Protein AF-A0A952HWQ7-F1 (afdb_monomer_lite)

Structure (mmCIF, N/CA/C/O backbone):
data_AF-A0A952HWQ7-F1
#
_entry.id   AF-A0A952HWQ7-F1
#
loop_
_atom_site.group_PDB
_atom_site.id
_atom_site.type_symbol
_atom_site.label_atom_id
_atom_site.label_alt_id
_atom_site.label_comp_id
_atom_site.label_asym_id
_atom_site.label_entity_id
_atom_site.label_seq_id
_atom_site.pdbx_PDB_ins_code
_atom_site.Cartn_x
_atom_site.Cartn_y
_atom_site.Cartn_z
_atom_site.occupancy
_atom_site.B_iso_or_equiv
_atom_site.auth_seq_id
_atom_site.auth_comp_id
_atom_site.auth_asym_id
_atom_site.auth_atom_id
_atom_site.pdbx_PDB_model_num
ATOM 1 N N . MET A 1 1 ? 17.758 -0.362 14.023 1.00 45.88 1 MET A N 1
ATOM 2 C CA . MET A 1 1 ? 17.210 -1.279 15.040 1.00 45.88 1 MET A CA 1
ATOM 3 C C . MET A 1 1 ? 17.343 -2.670 14.446 1.00 45.88 1 MET A C 1
ATOM 5 O O . MET A 1 1 ? 16.706 -2.931 13.435 1.00 45.88 1 MET A O 1
ATOM 9 N N . ASP A 1 2 ? 18.294 -3.472 14.926 1.00 70.12 2 ASP A N 1
ATOM 10 C CA . ASP A 1 2 ? 18.578 -4.796 14.357 1.00 70.12 2 ASP A CA 1
ATOM 11 C C . ASP A 1 2 ? 17.726 -5.831 15.094 1.00 70.12 2 ASP A C 1
ATOM 13 O O . ASP A 1 2 ? 18.096 -6.321 16.162 1.00 70.12 2 ASP A O 1
ATOM 17 N N . ILE A 1 3 ? 16.554 -6.104 14.521 1.00 66.25 3 ILE A N 1
ATOM 18 C CA . ILE A 1 3 ? 15.525 -7.010 15.050 1.00 66.25 3 ILE A CA 1
ATOM 19 C C . ILE A 1 3 ? 16.118 -8.383 15.402 1.00 66.25 3 ILE A C 1
ATOM 21 O O . ILE A 1 3 ? 15.708 -9.000 16.383 1.00 66.25 3 ILE A O 1
ATOM 25 N N . ILE A 1 4 ? 17.134 -8.839 14.664 1.00 64.00 4 ILE A N 1
ATOM 26 C CA . ILE A 1 4 ? 17.809 -10.115 14.921 1.00 64.00 4 ILE A CA 1
ATOM 27 C C . ILE A 1 4 ? 18.633 -10.049 16.213 1.00 64.00 4 ILE A C 1
ATOM 29 O O . ILE A 1 4 ? 18.622 -10.986 17.016 1.00 64.00 4 ILE A O 1
ATOM 33 N N . SER A 1 5 ? 19.318 -8.929 16.453 1.00 67.94 5 SER A N 1
ATOM 34 C CA . SER A 1 5 ? 20.112 -8.723 17.669 1.00 67.94 5 SER A CA 1
ATOM 35 C C . SER A 1 5 ? 19.256 -8.690 18.941 1.00 67.94 5 SER A C 1
ATOM 37 O O . SER A 1 5 ? 19.701 -9.152 19.994 1.00 67.94 5 SER A O 1
ATOM 39 N N . ASP A 1 6 ? 18.023 -8.191 18.844 1.00 72.94 6 ASP A N 1
ATOM 40 C CA . ASP A 1 6 ? 17.096 -8.116 19.972 1.00 72.94 6 ASP A CA 1
ATOM 41 C C . ASP A 1 6 ? 16.358 -9.447 20.190 1.00 72.94 6 ASP A C 1
ATOM 43 O O . ASP A 1 6 ? 16.248 -9.897 21.331 1.00 72.94 6 ASP A O 1
ATOM 47 N N . LEU A 1 7 ? 15.989 -10.164 19.119 1.00 64.19 7 LEU A N 1
ATOM 48 C CA . LEU A 1 7 ? 15.445 -11.530 19.193 1.00 64.19 7 LEU A CA 1
ATOM 49 C C . LEU A 1 7 ? 16.409 -12.516 19.870 1.00 64.19 7 LEU A C 1
ATOM 51 O O . LEU A 1 7 ? 15.979 -13.346 20.672 1.00 64.19 7 LEU A O 1
ATOM 55 N N . ARG A 1 8 ? 17.721 -12.380 19.625 1.00 72.38 8 ARG A N 1
ATOM 56 C CA . ARG A 1 8 ? 18.771 -13.195 20.270 1.00 72.38 8 ARG A CA 1
ATOM 57 C C . ARG A 1 8 ? 18.793 -13.095 21.788 1.00 72.38 8 ARG A C 1
ATOM 59 O O . ARG A 1 8 ? 19.202 -14.048 22.447 1.00 72.38 8 ARG A O 1
ATOM 66 N N . LYS A 1 9 ? 18.363 -11.963 22.345 1.00 78.19 9 LYS A N 1
ATOM 67 C CA . LYS A 1 9 ? 18.321 -11.744 23.797 1.00 78.19 9 LYS A CA 1
ATOM 68 C C . LYS A 1 9 ? 17.076 -12.361 24.438 1.00 78.19 9 LYS A C 1
ATOM 70 O O . LYS A 1 9 ? 17.111 -12.664 25.625 1.00 78.19 9 LYS A O 1
ATOM 75 N N . ILE A 1 10 ? 15.997 -12.522 23.669 1.00 76.44 10 ILE A N 1
ATOM 76 C CA . ILE A 1 10 ? 14.674 -12.926 24.165 1.00 76.44 10 ILE A CA 1
ATOM 77 C C . ILE A 1 10 ? 14.464 -14.437 24.022 1.00 76.44 10 ILE A C 1
ATOM 79 O O . ILE A 1 10 ? 14.018 -15.078 24.970 1.00 76.44 10 ILE A O 1
ATOM 83 N N . ASP A 1 11 ? 14.809 -15.019 22.870 1.00 73.62 11 ASP A N 1
ATOM 84 C CA . ASP A 1 11 ? 14.616 -16.450 22.606 1.00 73.62 11 ASP A CA 1
ATOM 85 C C . ASP A 1 11 ? 15.808 -17.062 21.846 1.00 73.62 11 ASP A C 1
ATOM 87 O O . ASP A 1 11 ? 15.721 -17.378 20.654 1.00 73.62 11 ASP A O 1
ATOM 91 N N . PRO A 1 12 ? 16.954 -17.256 22.525 1.00 74.81 12 PRO A N 1
ATOM 92 C CA . PRO A 1 12 ? 18.188 -17.723 21.895 1.00 74.81 12 PRO A CA 1
ATOM 93 C C . PRO A 1 12 ? 18.074 -19.123 21.277 1.00 74.81 12 PRO A C 1
ATOM 95 O O . PRO A 1 12 ? 18.885 -19.469 20.423 1.00 74.81 12 PRO A O 1
ATOM 98 N N . LYS A 1 13 ? 17.089 -19.936 21.688 1.00 80.31 13 LYS A N 1
ATOM 99 C CA . LYS A 1 13 ? 16.923 -21.314 21.201 1.00 80.31 13 LYS A CA 1
ATOM 100 C C . LYS A 1 13 ? 16.207 -21.388 19.855 1.00 80.31 13 LYS A C 1
ATOM 102 O O . LYS A 1 13 ? 16.425 -22.349 19.125 1.00 80.31 13 LYS A O 1
ATOM 107 N N . ASN A 1 14 ? 15.380 -20.395 19.526 1.00 79.38 14 ASN A N 1
ATOM 108 C CA . ASN A 1 14 ? 14.595 -20.380 18.290 1.00 79.38 14 ASN A CA 1
ATOM 109 C C . ASN A 1 14 ? 15.083 -19.350 17.263 1.00 79.38 14 ASN A C 1
ATOM 111 O O . ASN A 1 14 ? 14.544 -19.308 16.160 1.00 79.38 14 ASN A O 1
ATOM 115 N N . VAL A 1 15 ? 16.098 -18.539 17.582 1.00 80.38 15 VAL A N 1
ATOM 116 C CA . VAL A 1 15 ? 16.598 -17.481 16.687 1.00 80.38 15 VAL A CA 1
ATOM 117 C C . VAL A 1 15 ? 16.970 -17.998 15.308 1.00 80.38 15 VAL A C 1
ATOM 119 O O . VAL A 1 15 ? 16.557 -17.387 14.334 1.00 80.38 15 VAL A O 1
ATOM 122 N N . GLU A 1 16 ? 17.707 -19.103 15.194 1.00 79.81 16 GLU A N 1
ATOM 123 C CA . GLU A 1 16 ? 18.122 -19.613 13.878 1.00 79.81 16 GLU A CA 1
ATOM 124 C C . GLU A 1 16 ? 16.911 -20.002 13.018 1.00 79.81 16 GLU A C 1
ATOM 126 O O . GLU A 1 16 ? 16.828 -19.620 11.851 1.00 79.81 16 GLU A O 1
ATOM 131 N N . LEU A 1 17 ? 15.918 -20.661 13.624 1.00 79.62 17 LEU A N 1
ATOM 132 C CA . LEU A 1 17 ? 14.656 -21.013 12.969 1.00 79.62 17 LEU A CA 1
ATOM 133 C C . LEU A 1 17 ? 13.849 -19.765 12.571 1.00 79.62 17 LEU A C 1
ATOM 135 O O . LEU A 1 17 ? 13.229 -19.733 11.508 1.00 79.62 17 LEU A O 1
ATOM 139 N N . ILE A 1 18 ? 13.829 -18.737 13.421 1.00 76.62 18 ILE A N 1
ATOM 140 C CA . ILE A 1 18 ? 13.139 -17.468 13.155 1.00 76.62 18 ILE A CA 1
ATOM 141 C C . ILE A 1 18 ? 13.852 -16.695 12.038 1.00 76.62 18 ILE A C 1
ATOM 143 O O . ILE A 1 18 ? 13.194 -16.223 11.115 1.00 76.62 18 ILE A O 1
ATOM 147 N N . GLU A 1 19 ? 15.182 -16.607 12.070 1.00 77.38 19 GLU A N 1
ATOM 148 C CA . GLU A 1 19 ? 15.998 -15.986 11.023 1.00 77.38 19 GLU A CA 1
ATOM 149 C C . GLU A 1 19 ? 15.777 -16.672 9.669 1.00 77.38 19 GLU A C 1
ATOM 151 O O . GLU A 1 19 ? 15.639 -15.998 8.647 1.00 77.38 19 GLU A O 1
ATOM 156 N N . GLU A 1 20 ? 15.719 -18.004 9.646 1.00 80.12 20 GLU A N 1
ATOM 157 C CA . GLU A 1 20 ? 15.450 -18.776 8.434 1.00 8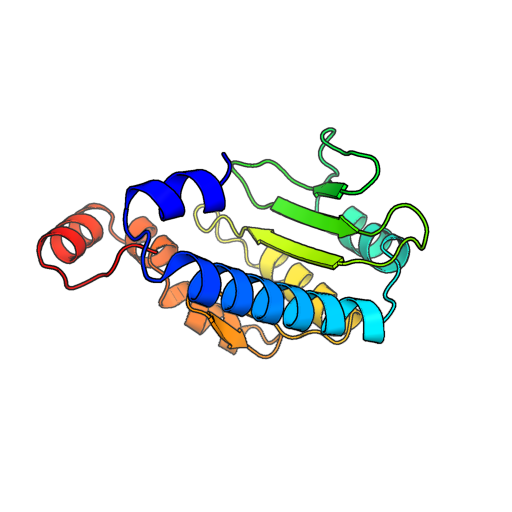0.12 20 GLU A CA 1
ATOM 158 C C . GLU A 1 20 ? 14.042 -18.499 7.890 1.00 80.12 20 GLU A C 1
ATOM 160 O O . GLU A 1 20 ? 13.887 -18.201 6.703 1.00 80.12 20 GLU A O 1
ATOM 165 N N . LYS A 1 21 ? 13.021 -18.481 8.755 1.00 76.56 21 LYS A N 1
ATOM 166 C CA . LYS A 1 21 ? 11.651 -18.108 8.366 1.00 76.56 21 LYS A CA 1
ATOM 167 C C . LYS A 1 21 ? 11.569 -16.679 7.828 1.00 76.56 21 LYS A C 1
ATOM 169 O O . LYS A 1 21 ? 10.940 -16.465 6.794 1.00 76.56 21 LYS A O 1
ATOM 174 N N . ILE A 1 22 ? 12.233 -15.717 8.471 1.00 75.31 22 ILE A N 1
ATOM 175 C CA . ILE A 1 22 ? 12.297 -14.322 8.008 1.00 75.31 22 ILE A CA 1
ATOM 176 C C . ILE A 1 22 ? 12.950 -14.251 6.626 1.00 75.31 22 ILE A C 1
ATOM 178 O O . ILE A 1 22 ? 12.408 -13.609 5.727 1.00 75.31 22 ILE A O 1
ATOM 182 N N . LYS A 1 23 ? 14.075 -14.945 6.416 1.00 75.12 23 LYS A N 1
ATOM 183 C CA . LYS A 1 23 ? 14.742 -15.011 5.106 1.00 75.12 23 LYS A CA 1
ATOM 184 C C . LYS A 1 23 ? 13.824 -15.592 4.035 1.00 75.12 23 LYS A C 1
ATOM 186 O O . LYS A 1 23 ? 13.771 -15.037 2.942 1.00 75.12 23 LYS A O 1
ATOM 191 N N . ILE A 1 24 ? 13.089 -16.662 4.342 1.00 74.88 24 ILE A N 1
ATOM 192 C CA . ILE A 1 24 ? 12.123 -17.273 3.418 1.00 74.88 24 ILE A CA 1
ATOM 193 C C . ILE A 1 24 ? 11.010 -16.281 3.068 1.00 74.88 24 ILE A C 1
ATOM 195 O O . ILE A 1 24 ? 10.715 -16.098 1.890 1.00 74.88 24 ILE A O 1
ATOM 199 N N . ILE A 1 25 ? 10.431 -15.597 4.057 1.00 69.69 25 ILE A N 1
ATOM 200 C CA . ILE A 1 25 ? 9.365 -14.608 3.845 1.00 69.69 25 ILE A CA 1
ATOM 201 C C . ILE A 1 25 ? 9.867 -13.438 2.987 1.00 69.69 25 ILE A C 1
ATOM 203 O O . ILE A 1 25 ? 9.248 -13.103 1.976 1.00 69.69 25 ILE A O 1
ATOM 207 N N . ILE A 1 26 ? 11.024 -12.861 3.326 1.00 68.75 26 ILE A N 1
ATOM 208 C CA . ILE A 1 26 ? 11.648 -11.778 2.550 1.00 68.75 26 ILE A CA 1
ATOM 209 C C . ILE A 1 26 ? 11.933 -12.241 1.121 1.00 68.75 26 ILE A C 1
ATOM 211 O O . ILE A 1 26 ? 11.651 -11.510 0.169 1.00 68.75 26 ILE A O 1
ATOM 215 N N . ALA A 1 27 ? 12.469 -13.453 0.955 1.00 68.19 27 ALA A N 1
ATOM 216 C CA . ALA A 1 27 ? 12.752 -14.029 -0.351 1.00 68.19 27 ALA A CA 1
ATOM 217 C C . ALA A 1 27 ? 11.472 -14.240 -1.166 1.00 68.19 27 ALA A C 1
ATOM 219 O O . ALA A 1 27 ? 11.471 -13.933 -2.354 1.00 68.19 27 ALA A O 1
ATOM 220 N N . LEU A 1 28 ? 10.377 -14.699 -0.552 1.00 69.44 28 LEU A N 1
ATOM 221 C CA . LEU A 1 28 ? 9.087 -14.881 -1.218 1.00 69.44 28 LEU A CA 1
ATOM 222 C C . LEU A 1 28 ? 8.517 -13.546 -1.711 1.00 69.44 28 LEU A C 1
ATOM 224 O O . LEU A 1 28 ? 8.236 -13.427 -2.906 1.00 69.44 28 LEU A O 1
ATOM 228 N N . PHE A 1 29 ? 8.436 -12.526 -0.852 1.00 66.19 29 PHE A N 1
ATOM 229 C CA . PHE A 1 29 ? 7.943 -11.198 -1.244 1.00 66.19 29 PHE A CA 1
ATOM 230 C C . PHE A 1 29 ? 8.829 -10.542 -2.307 1.00 66.19 29 PHE A C 1
ATOM 232 O O . PHE A 1 29 ? 8.336 -10.028 -3.311 1.00 66.19 29 PHE A O 1
ATOM 239 N N . SER A 1 30 ? 10.147 -10.641 -2.141 1.00 68.88 30 SER A N 1
ATOM 240 C CA . SER A 1 30 ? 11.116 -10.120 -3.108 1.00 68.88 30 SER A CA 1
ATOM 241 C C . SER A 1 30 ? 11.078 -10.891 -4.434 1.00 68.88 30 SER A C 1
ATOM 243 O O . SER A 1 30 ? 11.351 -10.323 -5.491 1.00 68.88 30 SER A O 1
ATOM 245 N N . SER A 1 31 ? 10.727 -12.183 -4.412 1.00 74.19 31 SER A N 1
ATOM 246 C CA . SER A 1 31 ? 10.633 -13.009 -5.620 1.00 74.19 31 SER A CA 1
ATOM 247 C C . SER A 1 31 ? 9.469 -12.608 -6.519 1.00 74.19 31 SER A C 1
ATOM 249 O O . SER A 1 31 ? 9.611 -12.713 -7.735 1.00 74.19 31 SER A O 1
ATOM 251 N N . TYR A 1 32 ? 8.352 -12.131 -5.952 1.00 80.81 32 TYR A N 1
ATOM 252 C CA . TYR A 1 32 ? 7.222 -11.625 -6.734 1.00 80.81 32 TYR A CA 1
ATOM 253 C C . TYR A 1 32 ? 7.673 -10.457 -7.611 1.00 80.81 32 TYR A C 1
ATOM 255 O O . TYR A 1 32 ? 7.611 -10.526 -8.840 1.00 80.81 32 TYR A O 1
ATOM 263 N N . TRP A 1 33 ? 8.216 -9.426 -6.970 1.00 85.31 33 TRP A N 1
ATOM 264 C CA . TRP A 1 33 ? 8.651 -8.210 -7.637 1.00 85.31 33 TRP A CA 1
ATOM 265 C C . TRP A 1 33 ? 9.784 -8.460 -8.632 1.00 85.31 33 TRP A C 1
ATOM 267 O O . TRP A 1 33 ? 9.712 -8.013 -9.776 1.00 85.31 33 TRP A O 1
ATOM 277 N N . ARG A 1 34 ? 10.771 -9.280 -8.251 1.00 81.69 34 ARG A N 1
ATOM 278 C CA . ARG A 1 34 ? 11.877 -9.663 -9.137 1.00 81.69 34 ARG A CA 1
ATOM 279 C C . ARG A 1 34 ? 11.407 -10.433 -10.373 1.00 81.69 34 ARG A C 1
ATOM 281 O O . ARG A 1 34 ? 11.947 -10.227 -11.451 1.00 81.69 34 ARG A O 1
ATOM 288 N N . LYS A 1 35 ? 10.422 -11.330 -10.238 1.00 86.50 35 LYS A N 1
ATOM 289 C CA . LYS A 1 35 ? 9.858 -12.066 -11.385 1.00 86.50 35 LYS A CA 1
ATOM 290 C C . LYS A 1 35 ? 9.054 -11.155 -12.307 1.00 86.50 35 LYS A C 1
ATOM 292 O O . LYS A 1 35 ? 9.074 -11.364 -13.515 1.00 86.50 35 LYS A O 1
ATOM 297 N N . LYS A 1 36 ? 8.341 -10.176 -11.744 1.00 86.94 36 LYS A N 1
ATOM 298 C CA . LYS A 1 36 ? 7.574 -9.188 -12.509 1.00 86.94 36 LYS A CA 1
ATOM 299 C C . LYS A 1 36 ? 8.482 -8.190 -13.238 1.00 86.94 36 LYS A C 1
ATOM 301 O O . LYS A 1 36 ? 8.122 -7.768 -14.330 1.00 86.94 36 LYS A O 1
ATOM 306 N N . GLY A 1 37 ? 9.638 -7.836 -12.667 1.00 90.75 37 GLY A N 1
ATOM 307 C CA . GLY A 1 37 ? 10.621 -6.949 -13.305 1.00 90.75 37 GLY A CA 1
ATOM 308 C C . GLY A 1 37 ? 10.067 -5.554 -13.617 1.00 90.75 37 GLY A C 1
ATOM 309 O O . GLY A 1 37 ? 10.404 -4.959 -14.642 1.00 90.75 37 GLY A O 1
ATOM 310 N N . ILE A 1 38 ? 9.145 -5.062 -12.780 1.00 91.88 38 ILE A N 1
ATOM 311 C CA . ILE A 1 38 ? 8.490 -3.764 -12.975 1.00 91.88 38 ILE A CA 1
ATOM 312 C C . ILE A 1 38 ? 9.501 -2.664 -12.673 1.00 91.88 38 ILE A C 1
ATOM 314 O O . ILE A 1 38 ? 9.978 -2.565 -11.542 1.00 91.88 38 ILE A O 1
ATOM 318 N N . LYS A 1 39 ? 9.788 -1.805 -13.658 1.00 93.00 39 LYS A N 1
ATOM 319 C CA . LYS A 1 39 ? 10.665 -0.649 -13.440 1.00 93.00 39 LYS A CA 1
ATOM 320 C C . LYS A 1 39 ? 9.955 0.424 -12.635 1.00 93.00 39 LYS A C 1
ATOM 322 O O . LYS A 1 39 ? 8.790 0.722 -12.898 1.00 93.00 39 LYS A O 1
ATOM 327 N N . ILE A 1 40 ? 10.674 1.055 -11.713 1.00 93.56 40 ILE A N 1
ATOM 328 C CA . ILE A 1 40 ? 10.115 2.152 -10.917 1.00 93.56 40 ILE A CA 1
ATOM 329 C C . ILE A 1 40 ? 9.630 3.315 -11.789 1.00 93.56 40 ILE A C 1
ATOM 331 O O . ILE A 1 40 ? 8.642 3.950 -11.437 1.00 93.56 40 ILE A O 1
ATOM 335 N N . ASP A 1 41 ? 10.249 3.560 -12.944 1.00 92.44 41 ASP A N 1
ATOM 336 C CA . ASP A 1 41 ? 9.844 4.656 -13.832 1.00 92.44 41 ASP A CA 1
ATOM 337 C C . ASP A 1 41 ? 8.410 4.479 -14.366 1.00 92.44 41 ASP A C 1
ATOM 339 O O . ASP A 1 41 ? 7.678 5.460 -14.472 1.00 92.44 41 ASP A O 1
ATOM 343 N N . PHE A 1 42 ? 7.942 3.235 -14.562 1.00 90.94 42 PHE A N 1
ATOM 344 C CA . PHE A 1 42 ? 6.538 2.970 -14.916 1.00 90.94 42 PHE A CA 1
ATOM 345 C C . PHE A 1 42 ? 5.563 3.379 -13.805 1.00 90.94 42 PHE A C 1
ATOM 347 O O . PHE A 1 42 ? 4.463 3.849 -14.086 1.00 90.94 42 PHE A O 1
ATOM 354 N N . ALA A 1 43 ? 5.952 3.205 -12.539 1.00 93.06 43 ALA A N 1
ATOM 355 C CA . ALA A 1 43 ? 5.126 3.605 -11.404 1.00 93.06 43 ALA A CA 1
ATOM 356 C C . ALA A 1 43 ? 5.232 5.113 -11.123 1.00 93.06 43 ALA A C 1
ATOM 358 O O . ALA A 1 43 ? 4.215 5.747 -10.848 1.00 93.06 43 ALA A O 1
ATOM 359 N N . LYS A 1 44 ? 6.435 5.696 -11.227 1.00 92.75 44 LYS A N 1
ATOM 360 C CA . LYS A 1 44 ? 6.718 7.120 -10.968 1.00 92.75 44 LYS A CA 1
ATOM 361 C C . LYS A 1 44 ? 5.809 8.034 -11.779 1.00 92.75 44 LYS A C 1
ATOM 363 O O . LYS A 1 44 ? 5.096 8.837 -11.188 1.00 92.75 44 LYS A O 1
ATOM 368 N N . ASP A 1 45 ? 5.751 7.841 -13.095 1.00 89.94 45 ASP A N 1
ATOM 369 C CA . ASP A 1 45 ? 4.937 8.678 -13.987 1.00 89.94 45 ASP A CA 1
ATOM 370 C C . ASP A 1 45 ? 3.439 8.602 -13.665 1.00 89.94 45 ASP A C 1
ATOM 372 O O . ASP A 1 45 ? 2.664 9.521 -13.949 1.00 89.94 45 ASP A O 1
ATOM 376 N N . PHE A 1 46 ? 2.985 7.471 -13.126 1.00 93.31 46 PHE A N 1
ATOM 377 C CA . PHE A 1 46 ? 1.612 7.316 -12.671 1.00 93.31 46 PHE A CA 1
ATOM 378 C C . PHE A 1 46 ? 1.397 8.051 -11.341 1.00 93.31 46 PHE A C 1
ATOM 380 O O . PHE A 1 46 ? 0.442 8.813 -11.214 1.00 93.31 46 PHE A O 1
ATOM 387 N N . ILE A 1 47 ? 2.300 7.875 -10.375 1.00 94.69 47 ILE A N 1
ATOM 388 C CA . ILE A 1 47 ? 2.182 8.426 -9.018 1.00 94.69 47 ILE A CA 1
ATOM 389 C C . ILE A 1 47 ? 2.364 9.944 -8.986 1.00 94.69 47 ILE A C 1
ATOM 391 O O . ILE A 1 47 ? 1.623 10.611 -8.267 1.00 94.69 47 ILE A O 1
ATOM 395 N N . ASP A 1 48 ? 3.249 10.500 -9.818 1.00 94.06 48 ASP A N 1
ATOM 396 C CA . ASP A 1 48 ? 3.465 11.949 -9.944 1.00 94.06 48 ASP A CA 1
ATOM 397 C C . ASP A 1 48 ? 2.167 12.696 -10.351 1.00 94.06 48 ASP A C 1
ATOM 399 O O . ASP A 1 48 ? 2.045 13.900 -10.139 1.00 94.06 48 ASP A O 1
ATOM 403 N N . ARG A 1 49 ? 1.160 11.990 -10.900 1.00 92.81 49 ARG A N 1
ATOM 404 C CA . ARG A 1 49 ? -0.181 12.530 -11.209 1.00 92.81 49 ARG A CA 1
ATOM 405 C C . ARG A 1 49 ? -1.193 12.402 -10.065 1.00 92.81 49 ARG A C 1
ATOM 407 O O . ARG A 1 49 ? -2.271 12.987 -10.146 1.00 92.81 49 ARG A O 1
ATOM 414 N N . ILE A 1 50 ? -0.889 11.610 -9.040 1.00 91.56 50 ILE A N 1
ATOM 415 C CA . ILE A 1 50 ? -1.772 11.334 -7.898 1.00 91.56 50 ILE A CA 1
ATOM 416 C C . ILE A 1 50 ? -1.440 12.259 -6.734 1.00 91.56 50 ILE A C 1
ATOM 418 O O . ILE A 1 50 ? -2.343 12.792 -6.091 1.00 91.56 50 ILE A O 1
ATOM 422 N N . ILE A 1 51 ? -0.150 12.383 -6.429 1.00 93.31 51 ILE A N 1
ATOM 423 C CA . ILE A 1 51 ? 0.346 13.023 -5.218 1.00 93.31 51 ILE A CA 1
ATOM 424 C C . ILE A 1 51 ? 1.748 13.593 -5.463 1.00 93.31 51 ILE A C 1
ATOM 426 O O . ILE A 1 51 ? 2.523 13.050 -6.247 1.00 93.31 51 ILE A O 1
ATOM 430 N N . GLU A 1 52 ? 2.061 14.716 -4.818 1.00 93.25 52 GLU A N 1
ATOM 431 C CA . GLU A 1 52 ? 3.356 15.386 -4.959 1.00 93.25 52 GLU A CA 1
ATOM 432 C C . GLU A 1 52 ? 4.496 14.523 -4.398 1.00 93.25 52 GLU A C 1
ATOM 434 O O . GLU A 1 52 ? 4.318 13.798 -3.417 1.00 93.25 52 GLU A O 1
ATOM 439 N N . ARG A 1 53 ? 5.673 14.593 -5.025 1.00 92.19 53 ARG A N 1
ATOM 440 C CA . ARG A 1 53 ? 6.860 13.864 -4.570 1.00 92.19 53 ARG A CA 1
ATOM 441 C C . ARG A 1 53 ? 7.383 14.453 -3.257 1.00 92.19 53 ARG A C 1
ATOM 443 O O . ARG A 1 53 ? 7.500 15.668 -3.124 1.00 92.19 53 ARG A O 1
ATOM 450 N N . ASP A 1 54 ? 7.733 13.587 -2.312 1.00 90.62 54 ASP A N 1
ATOM 451 C CA . ASP A 1 54 ? 8.405 13.986 -1.077 1.00 90.62 54 ASP A CA 1
ATOM 452 C C . ASP A 1 54 ? 9.873 14.325 -1.420 1.00 90.62 54 ASP A C 1
ATOM 454 O O . ASP A 1 54 ? 10.525 13.565 -2.150 1.00 90.62 54 ASP A O 1
ATOM 458 N N . PRO A 1 55 ? 10.439 15.444 -0.927 1.00 86.38 55 PRO A N 1
ATOM 459 C CA . PRO A 1 55 ? 11.871 15.720 -1.057 1.00 86.38 55 PRO A CA 1
ATOM 460 C C . PRO A 1 55 ? 12.764 14.643 -0.413 1.00 86.38 55 PRO A C 1
ATOM 462 O O . PRO A 1 55 ? 13.974 14.640 -0.640 1.00 86.38 55 PRO A O 1
ATOM 465 N N . TYR A 1 56 ? 12.200 13.731 0.381 1.00 84.44 56 TYR A N 1
ATOM 466 C CA . TYR A 1 56 ? 12.881 12.573 0.933 1.00 84.44 56 TYR A CA 1
ATOM 467 C C . TYR A 1 56 ? 12.949 11.404 -0.068 1.00 84.44 56 TYR A C 1
ATOM 469 O O . TYR A 1 56 ? 12.008 10.625 -0.249 1.00 84.44 56 TYR A O 1
ATOM 477 N N . PHE A 1 57 ? 14.115 11.251 -0.694 1.00 88.44 57 PHE A N 1
ATOM 478 C CA . PHE A 1 57 ? 14.442 10.152 -1.602 1.00 88.44 57 PHE A CA 1
ATOM 479 C C . PHE A 1 57 ? 15.886 9.680 -1.396 1.00 88.44 57 PHE A C 1
ATOM 481 O O . PHE A 1 57 ? 16.714 10.385 -0.814 1.00 88.44 57 PHE A O 1
ATOM 488 N N . GLY A 1 58 ? 16.181 8.478 -1.882 1.00 90.12 58 GLY A N 1
ATOM 489 C CA . GLY A 1 58 ? 17.509 7.881 -1.857 1.00 90.12 58 GLY A CA 1
ATOM 490 C C . GLY A 1 58 ? 17.806 7.124 -3.144 1.00 90.12 58 GLY A C 1
ATOM 491 O O . GLY A 1 58 ? 17.038 7.160 -4.105 1.00 90.12 58 GLY A O 1
ATOM 492 N N . ASN A 1 59 ? 18.938 6.431 -3.156 1.00 91.88 59 ASN A N 1
ATOM 493 C CA . ASN A 1 59 ? 19.384 5.668 -4.319 1.00 91.88 59 ASN A CA 1
ATOM 494 C C . ASN A 1 59 ? 18.499 4.444 -4.610 1.00 91.88 59 ASN A C 1
ATOM 496 O O . ASN A 1 59 ? 18.410 4.003 -5.751 1.00 91.88 59 ASN A O 1
ATOM 500 N N . ASP A 1 60 ? 17.841 3.916 -3.582 1.00 93.19 60 ASP A N 1
ATOM 501 C CA . ASP A 1 60 ? 17.054 2.684 -3.592 1.00 93.19 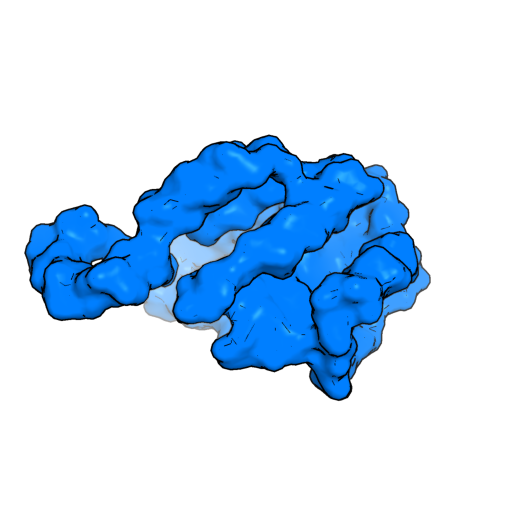60 ASP A CA 1
ATOM 502 C C . ASP A 1 60 ? 15.611 2.890 -3.096 1.00 93.19 60 ASP A C 1
ATOM 504 O O . ASP A 1 60 ? 14.859 1.924 -2.936 1.00 93.19 60 ASP A O 1
ATOM 508 N N . PHE A 1 61 ? 15.194 4.143 -2.872 1.00 94.62 61 PHE A N 1
ATOM 509 C CA . PHE A 1 61 ? 13.814 4.464 -2.516 1.00 94.62 61 PHE A CA 1
ATOM 510 C C . PHE A 1 61 ? 13.346 5.839 -3.005 1.00 94.62 61 PHE A C 1
ATOM 512 O O . PHE A 1 61 ? 14.119 6.783 -3.179 1.00 94.62 61 PHE A O 1
ATOM 519 N N . CYS A 1 62 ? 12.038 5.961 -3.215 1.00 94.75 62 CYS A N 1
ATOM 520 C CA . CYS A 1 62 ? 11.345 7.217 -3.496 1.00 94.75 62 CYS A CA 1
ATOM 521 C C . CYS A 1 62 ? 10.063 7.280 -2.669 1.00 94.75 62 CYS A C 1
ATOM 523 O O . CYS A 1 62 ? 9.427 6.250 -2.432 1.00 94.75 62 CYS A O 1
ATOM 525 N N . SER A 1 63 ? 9.661 8.485 -2.269 1.00 95.00 63 SER A N 1
ATOM 526 C CA . SER A 1 63 ? 8.399 8.687 -1.567 1.00 95.00 63 SER A CA 1
ATOM 527 C C . SER A 1 63 ? 7.604 9.868 -2.118 1.00 95.00 63 SER A C 1
ATOM 529 O O . SER A 1 63 ? 8.145 10.759 -2.774 1.00 95.00 63 SER A O 1
ATOM 531 N N . TRP A 1 64 ? 6.294 9.817 -1.906 1.00 95.12 64 TRP A N 1
ATOM 532 C CA . TRP A 1 64 ? 5.319 10.822 -2.308 1.00 95.12 64 TRP A CA 1
ATOM 533 C C . TRP A 1 64 ? 4.333 11.072 -1.180 1.00 95.12 64 TRP A C 1
ATOM 535 O O . TRP A 1 64 ? 3.964 10.142 -0.462 1.00 95.12 64 TRP A O 1
ATOM 545 N N . GLY A 1 65 ? 3.845 12.303 -1.090 1.00 92.69 65 GLY A N 1
ATOM 546 C CA . GLY A 1 65 ? 2.981 12.758 -0.012 1.00 92.69 65 GLY A CA 1
ATOM 547 C C . GLY A 1 65 ? 3.756 13.143 1.239 1.00 92.69 65 GLY A C 1
ATOM 548 O O . GLY A 1 65 ? 4.980 13.221 1.234 1.00 92.69 65 GLY A O 1
ATOM 549 N N . LYS A 1 66 ? 3.022 13.403 2.322 1.00 86.88 66 LYS A N 1
ATOM 550 C CA . LYS A 1 66 ? 3.603 13.692 3.637 1.00 86.88 66 LYS A CA 1
ATOM 551 C C . LYS A 1 66 ? 3.319 12.536 4.580 1.00 86.88 66 LYS A C 1
ATOM 553 O O . LYS A 1 66 ? 2.254 11.930 4.513 1.00 86.88 66 LYS A O 1
ATOM 558 N N . ARG A 1 67 ? 4.251 12.254 5.493 1.00 71.94 67 ARG A N 1
ATOM 559 C CA . ARG A 1 67 ? 4.140 11.129 6.443 1.00 71.94 67 ARG A CA 1
ATOM 560 C C . ARG A 1 67 ? 2.921 11.199 7.362 1.00 71.94 67 ARG A C 1
ATOM 562 O O . ARG A 1 67 ? 2.508 10.168 7.877 1.00 71.94 67 ARG A O 1
ATOM 569 N N . ASP A 1 68 ? 2.389 12.391 7.606 1.00 81.88 68 ASP A N 1
ATOM 570 C CA . ASP A 1 68 ? 1.189 12.613 8.406 1.00 81.88 68 ASP A CA 1
ATOM 571 C C . ASP A 1 68 ? -0.084 12.741 7.560 1.00 81.88 68 ASP A C 1
ATOM 573 O O . ASP A 1 68 ? -1.128 13.051 8.115 1.00 81.88 68 ASP A O 1
ATOM 577 N N . GLU A 1 69 ? -0.025 12.490 6.252 1.00 89.69 69 GLU A N 1
ATOM 578 C CA . GLU A 1 69 ? -1.153 12.492 5.318 1.00 89.69 69 GLU A CA 1
ATOM 579 C C . GLU A 1 69 ? -1.153 11.174 4.514 1.00 89.69 69 GLU A C 1
ATOM 581 O O . GLU A 1 69 ? -0.547 10.182 4.913 1.00 89.69 69 GLU A O 1
ATOM 586 N N . ASN A 1 70 ? -1.843 11.132 3.371 1.00 93.25 70 ASN A N 1
ATOM 587 C CA . ASN A 1 70 ? -1.660 10.039 2.418 1.00 93.25 70 ASN A CA 1
ATOM 588 C C . ASN A 1 70 ? -0.201 10.018 1.938 1.00 93.25 70 ASN A C 1
ATOM 590 O O . ASN A 1 70 ? 0.319 11.062 1.539 1.00 93.25 70 ASN A O 1
ATOM 594 N N . PHE A 1 71 ? 0.434 8.845 1.918 1.00 93.81 71 PHE A N 1
ATOM 595 C CA . PHE A 1 71 ? 1.788 8.710 1.381 1.00 93.81 71 PHE A CA 1
ATOM 596 C C . PHE A 1 71 ? 1.954 7.422 0.578 1.00 93.81 71 PHE A C 1
ATOM 598 O O . PHE A 1 71 ? 1.279 6.419 0.819 1.00 93.81 71 PHE A O 1
ATOM 605 N N . ILE A 1 72 ? 2.866 7.462 -0.389 1.00 95.50 72 ILE A N 1
ATOM 606 C CA . ILE A 1 72 ? 3.319 6.296 -1.147 1.00 95.50 72 ILE A CA 1
ATOM 607 C C . ILE A 1 72 ? 4.830 6.202 -0.995 1.00 95.50 72 ILE A C 1
ATOM 609 O O . ILE A 1 72 ? 5.538 7.191 -1.158 1.00 95.50 72 ILE A O 1
ATOM 613 N N . TRP A 1 73 ? 5.327 5.011 -0.696 1.00 95.06 73 TRP A N 1
ATOM 614 C CA . TRP A 1 73 ? 6.747 4.714 -0.595 1.00 95.06 73 TRP A CA 1
ATOM 615 C C . TRP A 1 73 ? 7.089 3.551 -1.512 1.00 95.06 73 TRP A C 1
ATOM 617 O O . TRP A 1 73 ? 6.395 2.536 -1.524 1.00 95.06 73 TRP A O 1
ATOM 627 N N . ILE A 1 74 ? 8.170 3.681 -2.273 1.00 94.56 74 ILE A N 1
ATOM 628 C CA . ILE A 1 74 ? 8.656 2.627 -3.161 1.00 94.56 74 ILE A CA 1
ATOM 629 C C . ILE A 1 74 ? 10.113 2.341 -2.845 1.00 94.56 74 ILE A C 1
ATOM 631 O O . ILE A 1 74 ? 10.938 3.246 -2.929 1.00 94.56 74 ILE A O 1
ATOM 635 N N . ASN A 1 75 ? 10.419 1.073 -2.569 1.00 94.12 75 ASN A N 1
ATOM 636 C CA . ASN A 1 75 ? 11.784 0.555 -2.619 1.00 94.12 75 ASN A CA 1
ATOM 637 C C . ASN A 1 75 ? 12.041 -0.064 -3.991 1.00 94.12 75 ASN A C 1
ATOM 639 O O . ASN A 1 75 ? 11.150 -0.693 -4.574 1.00 94.12 75 ASN A O 1
ATOM 643 N N . PHE A 1 76 ? 13.264 0.072 -4.487 1.00 93.50 76 PHE A N 1
ATOM 644 C CA . PHE A 1 76 ? 13.694 -0.489 -5.762 1.00 93.50 76 PHE A CA 1
ATOM 645 C C . PHE A 1 76 ? 15.185 -0.835 -5.738 1.00 93.50 76 PHE A C 1
ATOM 647 O O . PHE A 1 76 ? 15.942 -0.351 -4.904 1.00 93.50 76 PHE A O 1
ATOM 654 N N . ASP A 1 77 ? 15.613 -1.710 -6.641 1.00 92.25 77 ASP A N 1
ATOM 655 C CA . ASP A 1 77 ? 17.030 -2.005 -6.843 1.00 92.25 77 ASP A CA 1
ATOM 656 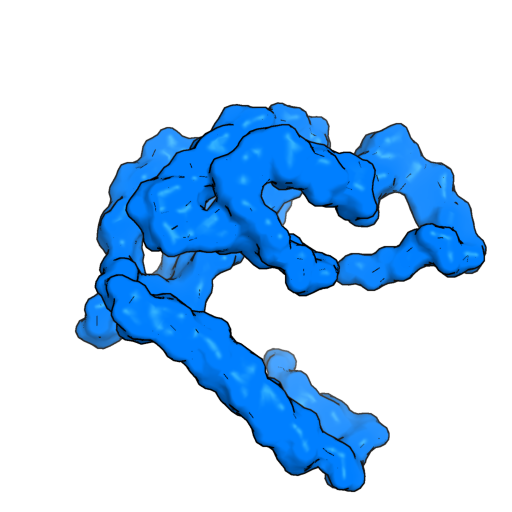C C . ASP A 1 77 ? 17.665 -0.905 -7.704 1.00 92.25 77 ASP A C 1
ATOM 658 O O . ASP A 1 77 ? 17.289 -0.738 -8.862 1.00 92.25 77 ASP A O 1
ATOM 662 N N . GLU A 1 78 ? 18.637 -0.169 -7.162 1.00 92.69 78 GLU A N 1
ATOM 663 C CA . GLU A 1 78 ? 19.326 0.930 -7.861 1.00 92.69 78 GLU A CA 1
ATOM 664 C C . GLU A 1 78 ? 19.976 0.490 -9.187 1.00 92.69 78 GLU A C 1
ATOM 666 O O . GLU A 1 78 ? 20.012 1.251 -10.153 1.00 92.69 78 GLU A O 1
ATOM 671 N N . LYS A 1 79 ? 20.496 -0.742 -9.263 1.00 91.62 79 LYS A N 1
ATOM 672 C CA . LYS A 1 79 ? 21.290 -1.208 -10.409 1.00 91.62 79 LYS A CA 1
ATOM 673 C C . LYS A 1 79 ? 20.420 -1.616 -11.583 1.00 91.62 79 LYS A C 1
ATOM 675 O O . LYS A 1 79 ? 20.791 -1.375 -12.729 1.00 91.62 79 LYS A O 1
ATOM 680 N N . ILE A 1 80 ? 19.307 -2.291 -11.306 1.00 92.94 80 ILE A N 1
ATOM 681 C CA . ILE A 1 80 ? 18.409 -2.808 -12.350 1.00 92.94 80 ILE A CA 1
ATOM 682 C C . ILE A 1 80 ? 17.100 -2.024 -12.458 1.00 92.94 80 ILE A C 1
ATOM 684 O O . ILE A 1 80 ? 16.344 -2.255 -13.401 1.00 92.94 80 ILE A O 1
ATOM 688 N N . ASN A 1 81 ? 16.861 -1.073 -11.555 1.00 93.25 81 ASN A N 1
ATOM 689 C CA . ASN A 1 81 ? 15.708 -0.174 -11.506 1.00 93.25 81 ASN A CA 1
ATOM 690 C C . ASN A 1 81 ? 14.356 -0.880 -11.266 1.00 93.25 81 ASN A C 1
ATOM 692 O O . ASN A 1 81 ? 13.301 -0.316 -11.559 1.00 93.25 81 ASN A O 1
ATOM 696 N N . ASP A 1 82 ? 14.379 -2.118 -10.759 1.00 94.00 82 ASP A N 1
ATOM 697 C CA . ASP A 1 82 ? 13.180 -2.913 -10.470 1.00 94.00 82 ASP A CA 1
ATOM 698 C C . ASP A 1 82 ? 12.606 -2.543 -9.105 1.00 94.00 82 ASP A C 1
ATOM 700 O O . ASP A 1 82 ? 13.329 -2.526 -8.109 1.00 94.00 82 ASP A O 1
ATOM 704 N N . ILE A 1 83 ? 11.296 -2.314 -9.042 1.00 93.44 83 ILE A N 1
ATOM 705 C CA . ILE A 1 83 ? 10.566 -2.180 -7.779 1.00 93.44 83 ILE A CA 1
ATOM 706 C C . ILE A 1 83 ? 10.776 -3.449 -6.955 1.00 93.44 83 ILE A C 1
ATOM 708 O O . ILE A 1 83 ? 10.752 -4.549 -7.496 1.00 93.44 83 ILE A O 1
ATOM 712 N N . SER A 1 84 ? 10.959 -3.300 -5.647 1.00 91.38 84 SER A N 1
ATOM 713 C CA . SER A 1 84 ? 11.037 -4.397 -4.677 1.00 91.38 84 SER A CA 1
ATOM 714 C C . SER A 1 84 ? 9.938 -4.326 -3.616 1.00 91.38 84 SER A C 1
ATOM 716 O O . SER A 1 84 ? 9.633 -5.335 -2.978 1.00 91.38 84 SER A O 1
ATOM 718 N N . ARG A 1 85 ? 9.330 -3.147 -3.426 1.00 91.00 85 ARG A N 1
ATOM 719 C CA . ARG A 1 85 ? 8.190 -2.934 -2.530 1.00 91.00 85 ARG A CA 1
ATOM 720 C C . ARG A 1 85 ? 7.459 -1.647 -2.891 1.00 91.00 85 ARG A C 1
ATOM 722 O O . ARG A 1 85 ? 8.104 -0.654 -3.211 1.00 91.00 85 ARG A O 1
ATOM 729 N N . ILE A 1 86 ? 6.135 -1.656 -2.757 1.00 93.31 86 ILE A N 1
ATOM 730 C CA . ILE A 1 86 ? 5.304 -0.449 -2.714 1.00 93.31 86 ILE A CA 1
ATOM 731 C C . ILE A 1 86 ? 4.526 -0.486 -1.401 1.00 93.31 86 ILE A C 1
ATOM 733 O O . ILE A 1 86 ? 3.875 -1.483 -1.096 1.00 93.31 86 ILE A O 1
ATOM 737 N N . GLU A 1 87 ? 4.610 0.585 -0.625 1.00 93.81 87 GLU A N 1
ATOM 738 C CA . GLU 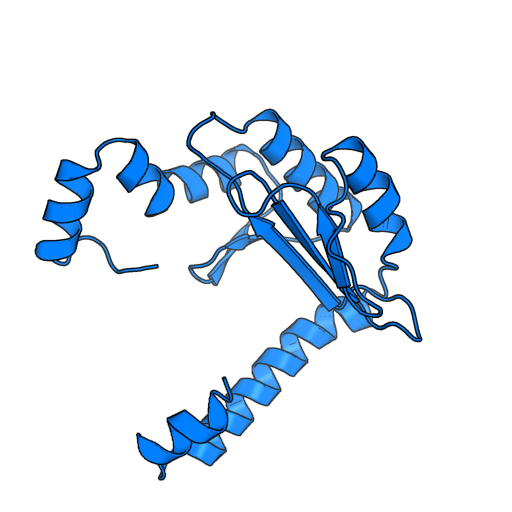A 1 87 ? 3.841 0.803 0.595 1.00 93.81 87 GLU A CA 1
ATOM 739 C C . GLU A 1 87 ? 2.952 2.024 0.403 1.00 93.81 87 GLU A C 1
ATOM 741 O O . GLU A 1 87 ? 3.359 3.021 -0.195 1.00 93.81 87 GLU A O 1
ATOM 746 N N . ILE A 1 88 ? 1.720 1.931 0.889 1.00 94.31 88 ILE A N 1
ATOM 747 C CA . ILE A 1 88 ? 0.713 2.969 0.715 1.00 94.31 88 ILE A CA 1
ATOM 748 C C . ILE A 1 88 ? 0.049 3.188 2.057 1.00 94.31 88 ILE A C 1
ATOM 750 O O . ILE A 1 88 ? -0.471 2.252 2.664 1.00 94.31 88 ILE A O 1
ATOM 754 N N . PHE A 1 89 ? 0.032 4.437 2.490 1.00 93.31 89 PHE A N 1
ATOM 755 C CA . PHE A 1 89 ? -0.684 4.862 3.674 1.00 93.31 89 PHE A CA 1
ATOM 756 C C . PHE A 1 89 ? -1.859 5.735 3.271 1.00 93.31 89 PHE A C 1
ATOM 758 O O . PHE A 1 89 ? -1.733 6.646 2.450 1.00 93.31 89 PHE A O 1
ATOM 765 N N . ILE A 1 90 ? -3.012 5.431 3.857 1.00 92.81 90 ILE A N 1
ATOM 766 C CA . ILE A 1 90 ? -4.273 6.096 3.565 1.00 92.81 90 ILE A CA 1
ATOM 767 C C . ILE A 1 90 ? -4.711 6.835 4.827 1.00 92.81 90 ILE A C 1
ATOM 769 O O . ILE A 1 90 ? -5.114 6.216 5.812 1.00 92.81 90 ILE A O 1
ATOM 773 N N . ASP A 1 91 ? -4.683 8.162 4.778 1.00 92.62 91 ASP A N 1
ATOM 774 C CA . ASP A 1 91 ? -5.203 9.005 5.845 1.00 92.62 91 ASP A CA 1
ATOM 775 C C . ASP A 1 91 ? -6.729 9.107 5.760 1.00 92.62 91 ASP A C 1
ATOM 777 O O . ASP A 1 91 ? -7.313 9.795 4.917 1.00 92.62 91 ASP A O 1
ATOM 781 N N . LEU A 1 92 ? -7.391 8.414 6.680 1.00 92.69 92 LEU A N 1
ATOM 782 C CA . LEU A 1 92 ? -8.842 8.308 6.734 1.00 92.69 92 LEU A CA 1
ATOM 783 C C . LEU A 1 92 ? -9.538 9.555 7.308 1.00 92.69 92 LEU A C 1
ATOM 785 O O . LEU A 1 92 ? -10.759 9.664 7.165 1.00 92.69 92 LEU A O 1
ATOM 789 N N . ARG A 1 93 ? -8.810 10.514 7.904 1.00 89.00 93 ARG A N 1
ATOM 790 C CA . ARG A 1 93 ? -9.407 11.725 8.507 1.00 89.00 93 ARG A CA 1
ATOM 791 C C . ARG A 1 93 ? -10.149 12.574 7.474 1.00 89.00 93 ARG A C 1
ATOM 793 O O . ARG A 1 93 ? -11.211 13.120 7.764 1.00 89.00 93 ARG A O 1
ATOM 800 N N . TYR A 1 94 ? -9.642 12.617 6.242 1.00 83.06 94 TYR A N 1
ATOM 801 C CA . TYR A 1 94 ? -10.138 13.501 5.180 1.00 83.06 94 TYR A CA 1
ATOM 802 C C . TYR A 1 94 ? -10.914 12.783 4.071 1.00 83.06 94 TYR A C 1
ATOM 804 O O . TYR A 1 94 ? -11.043 13.313 2.972 1.00 83.06 94 TYR A O 1
ATOM 812 N N . HIS A 1 95 ? -11.459 11.591 4.342 1.00 76.94 95 HIS A N 1
ATOM 813 C CA . HIS A 1 95 ? -12.292 10.843 3.386 1.00 76.94 95 HIS A CA 1
ATOM 814 C C . HIS A 1 95 ? -11.601 10.671 2.014 1.00 76.94 95 HIS A C 1
ATOM 816 O O . HIS A 1 95 ? -12.077 11.189 0.998 1.00 76.94 95 HIS A O 1
ATOM 822 N N . PRO A 1 96 ? -10.489 9.917 1.951 1.00 86.88 96 PRO A N 1
ATOM 823 C CA . PRO A 1 96 ? -9.518 9.940 0.852 1.00 86.88 96 PRO A CA 1
ATOM 824 C C . PRO A 1 96 ? -9.983 9.172 -0.400 1.00 86.88 96 PRO A C 1
ATOM 826 O O . PRO A 1 96 ? -9.205 8.466 -1.034 1.00 86.88 96 PRO A O 1
ATOM 829 N N . LYS A 1 97 ? -11.261 9.274 -0.791 1.00 91.75 97 LYS A N 1
ATOM 830 C CA . LYS A 1 97 ? -11.857 8.469 -1.870 1.00 91.75 97 LYS A CA 1
ATOM 831 C C . LYS A 1 97 ? -11.088 8.596 -3.185 1.00 91.75 97 LYS A C 1
ATOM 833 O O . LYS A 1 97 ? -10.858 7.582 -3.832 1.00 91.75 97 LYS A O 1
ATOM 838 N N . LEU A 1 98 ? -10.698 9.811 -3.575 1.00 92.19 98 LEU A N 1
ATOM 839 C CA . LEU A 1 98 ? -9.939 10.030 -4.810 1.00 92.19 98 LEU A CA 1
ATOM 840 C C . LEU A 1 98 ? -8.566 9.354 -4.748 1.00 92.19 98 LEU A C 1
ATOM 842 O O . LEU A 1 98 ? -8.226 8.614 -5.662 1.00 92.19 98 LEU A O 1
ATOM 846 N N . PHE A 1 99 ? -7.837 9.526 -3.643 1.00 93.88 99 PHE A N 1
ATOM 847 C CA . PHE A 1 99 ? -6.546 8.871 -3.436 1.00 93.88 99 PHE A CA 1
ATOM 848 C C . PHE A 1 99 ? -6.674 7.343 -3.475 1.00 93.88 99 PHE A C 1
ATOM 850 O O . PHE A 1 99 ? -5.938 6.683 -4.202 1.00 93.88 99 PHE A O 1
ATOM 857 N N . VAL A 1 100 ? -7.674 6.782 -2.788 1.00 95.06 100 VAL A N 1
ATOM 858 C CA . VAL A 1 100 ? -7.969 5.343 -2.817 1.00 95.06 100 VAL A CA 1
ATOM 859 C C . VAL A 1 100 ? -8.237 4.865 -4.243 1.00 95.06 100 VAL A C 1
ATOM 861 O O . VAL A 1 100 ? -7.652 3.879 -4.672 1.00 95.06 100 VAL A O 1
ATOM 864 N N . MET A 1 101 ? -9.078 5.564 -5.009 1.00 96.12 101 MET A N 1
ATOM 865 C CA . MET A 1 101 ? -9.350 5.192 -6.402 1.00 96.12 101 MET A CA 1
ATOM 866 C C . MET A 1 101 ? -8.081 5.218 -7.263 1.00 96.12 101 MET A C 1
ATOM 868 O O . MET A 1 101 ? -7.882 4.307 -8.065 1.00 96.12 101 MET A O 1
ATOM 872 N N . SER A 1 102 ? -7.206 6.204 -7.069 1.00 95.50 102 SER A N 1
ATOM 873 C CA . SER A 1 102 ? -5.921 6.288 -7.766 1.00 95.50 102 SER A CA 1
ATOM 874 C C . SER A 1 102 ? -4.975 5.142 -7.394 1.00 95.50 102 SER A C 1
ATOM 876 O O . SER A 1 102 ? -4.328 4.571 -8.267 1.00 95.50 102 SER A O 1
ATOM 878 N N . VAL A 1 103 ? -4.941 4.740 -6.122 1.00 94.62 103 VAL A N 1
ATOM 879 C CA . VAL A 1 103 ? -4.181 3.570 -5.653 1.00 94.62 103 VAL A CA 1
ATOM 880 C C . VAL A 1 103 ? -4.690 2.278 -6.297 1.00 94.62 103 VAL A C 1
ATOM 882 O O . VAL A 1 103 ? -3.895 1.462 -6.757 1.00 94.62 103 VAL A O 1
ATOM 885 N N . LEU A 1 104 ? -6.011 2.101 -6.392 1.00 96.75 104 LEU A N 1
ATOM 886 C CA . LEU A 1 104 ? -6.604 0.944 -7.069 1.00 96.75 104 LEU A CA 1
ATOM 887 C C . LEU A 1 104 ? -6.239 0.913 -8.559 1.00 96.75 104 LEU A C 1
ATOM 889 O O . LEU A 1 104 ? -5.967 -0.151 -9.112 1.00 96.75 104 LEU A O 1
ATOM 893 N N . GLN A 1 105 ? -6.211 2.076 -9.214 1.00 96.62 105 GLN A N 1
ATOM 894 C CA . GLN A 1 105 ? -5.769 2.182 -10.604 1.00 96.62 105 GLN A CA 1
ATOM 895 C C . GLN A 1 105 ? -4.280 1.868 -10.758 1.00 96.62 105 GLN A C 1
ATOM 897 O O . GLN A 1 105 ? -3.930 1.167 -11.702 1.00 96.62 105 GLN A O 1
ATOM 902 N N . LEU A 1 106 ? -3.425 2.315 -9.832 1.00 95.38 106 LEU A N 1
ATOM 903 C CA . LEU A 1 106 ? -2.008 1.949 -9.814 1.00 95.38 106 LEU A CA 1
ATOM 904 C C . LEU A 1 106 ? -1.843 0.430 -9.681 1.00 95.38 106 LEU A C 1
ATOM 906 O O . LEU A 1 106 ? -1.123 -0.176 -10.467 1.00 95.38 106 LEU A O 1
ATOM 910 N N . ALA A 1 107 ? -2.547 -0.203 -8.740 1.00 95.12 107 ALA A N 1
ATOM 911 C CA . ALA A 1 107 ? -2.496 -1.652 -8.554 1.00 95.12 107 ALA A CA 1
ATOM 912 C C . ALA A 1 107 ? -2.934 -2.413 -9.819 1.00 95.12 107 ALA A C 1
ATOM 914 O O . ALA A 1 107 ? -2.242 -3.331 -10.251 1.00 95.12 107 ALA A O 1
ATOM 915 N N . LYS A 1 108 ? -4.019 -1.975 -10.473 1.00 95.38 108 LYS A N 1
ATOM 916 C CA . LYS A 1 108 ? -4.470 -2.518 -11.768 1.00 95.38 108 LYS A CA 1
ATOM 917 C C . LYS A 1 108 ? -3.450 -2.297 -12.883 1.00 95.38 108 LYS A C 1
ATOM 919 O O . LYS A 1 108 ? -3.211 -3.197 -13.678 1.00 95.38 108 LYS A O 1
ATOM 924 N N . HIS A 1 109 ? -2.845 -1.113 -12.939 1.00 92.62 109 HIS A N 1
ATOM 925 C CA . HIS A 1 109 ? -1.835 -0.768 -13.938 1.00 92.62 109 HIS A CA 1
ATOM 926 C C . HIS A 1 109 ? -0.579 -1.639 -13.813 1.00 92.62 109 HIS A C 1
ATOM 928 O O . HIS A 1 109 ? 0.012 -2.011 -14.822 1.00 92.62 109 HIS A O 1
ATOM 934 N N . LEU A 1 110 ? -0.205 -1.990 -12.581 1.00 92.19 110 LEU A N 1
ATOM 935 C CA . LEU A 1 110 ? 0.942 -2.842 -12.276 1.00 92.19 110 LEU A CA 1
ATOM 936 C C . LEU A 1 110 ? 0.613 -4.345 -12.248 1.00 92.19 110 LEU A C 1
ATOM 938 O O . LEU A 1 110 ? 1.519 -5.149 -12.030 1.00 92.19 110 LEU A O 1
ATOM 942 N N . ASP A 1 111 ? -0.649 -4.729 -12.476 1.00 92.00 111 ASP A N 1
ATOM 943 C CA . ASP A 1 111 ? -1.142 -6.108 -12.351 1.00 92.00 111 ASP A CA 1
ATOM 944 C C . ASP A 1 111 ? -0.797 -6.727 -10.979 1.00 92.00 111 ASP A C 1
ATOM 946 O O . ASP A 1 111 ? -0.144 -7.771 -10.881 1.00 92.00 111 ASP A O 1
ATOM 950 N N . CYS A 1 112 ? -1.187 -6.016 -9.912 1.00 91.50 112 CYS A N 1
ATOM 951 C CA . CYS A 1 112 ? -0.908 -6.338 -8.512 1.00 91.50 112 CYS A CA 1
ATOM 952 C C . CYS A 1 112 ? -2.187 -6.436 -7.663 1.00 91.50 112 CYS A C 1
ATOM 954 O O . CYS A 1 112 ? -3.158 -5.706 -7.871 1.00 91.50 112 CYS A O 1
ATOM 956 N N . MET A 1 113 ? -2.130 -7.280 -6.628 1.00 92.62 113 MET A N 1
ATOM 957 C CA . MET A 1 113 ? -3.108 -7.318 -5.532 1.00 92.62 113 MET A CA 1
ATOM 958 C C . MET A 1 113 ? -2.677 -6.403 -4.377 1.00 92.62 113 MET A C 1
ATOM 960 O O . MET A 1 113 ? -1.525 -5.970 -4.308 1.00 92.62 113 MET A O 1
ATOM 964 N N . ILE A 1 114 ? -3.595 -6.128 -3.450 1.00 93.25 114 ILE A N 1
ATOM 965 C CA . ILE A 1 114 ? -3.351 -5.289 -2.271 1.00 93.25 114 ILE A CA 1
ATOM 966 C C . ILE A 1 114 ? -3.240 -6.175 -1.034 1.00 93.25 114 ILE A C 1
ATOM 968 O O . ILE A 1 114 ? -4.156 -6.937 -0.747 1.00 93.25 114 ILE A O 1
ATOM 972 N N . LEU A 1 115 ? -2.144 -6.043 -0.291 1.00 91.75 115 LEU A N 1
ATOM 973 C CA . LEU A 1 115 ? -1.950 -6.677 1.011 1.00 91.75 115 LEU A CA 1
ATOM 974 C C . LEU A 1 115 ? -2.206 -5.642 2.110 1.00 91.75 115 LEU A C 1
ATOM 976 O O . LEU A 1 115 ? -1.556 -4.596 2.114 1.00 91.75 115 LEU A O 1
ATOM 980 N N . ASP A 1 116 ? -3.138 -5.915 3.021 1.00 91.06 116 ASP A N 1
ATOM 981 C CA . ASP A 1 116 ? -3.327 -5.079 4.211 1.00 91.06 116 ASP A CA 1
ATOM 982 C C . ASP A 1 116 ? -2.417 -5.502 5.377 1.00 91.06 116 ASP A C 1
ATOM 984 O O . ASP A 1 116 ? -1.758 -6.541 5.342 1.00 91.06 116 ASP A O 1
ATOM 988 N N . ILE A 1 117 ? -2.368 -4.679 6.428 1.00 86.81 117 ILE A N 1
ATOM 989 C CA . ILE A 1 117 ? -1.521 -4.924 7.609 1.00 86.81 117 ILE A CA 1
ATOM 990 C C . ILE A 1 117 ? -1.958 -6.139 8.441 1.00 86.81 117 ILE A C 1
ATOM 992 O O . ILE A 1 117 ? -1.201 -6.604 9.283 1.00 86.81 117 ILE A O 1
ATOM 996 N N . ARG A 1 118 ? -3.160 -6.673 8.187 1.00 85.94 118 ARG A N 1
ATOM 997 C CA . ARG A 1 118 ? -3.687 -7.909 8.781 1.00 85.94 118 ARG A CA 1
ATOM 998 C C . ARG A 1 118 ? -3.460 -9.118 7.866 1.00 85.94 118 ARG A C 1
ATOM 1000 O O . ARG A 1 118 ? -4.143 -10.128 8.008 1.00 85.94 118 ARG A O 1
ATOM 1007 N N . GLU A 1 119 ? -2.538 -8.991 6.913 1.00 86.88 119 GLU A N 1
ATOM 1008 C CA . GLU A 1 119 ? -2.122 -10.034 5.976 1.00 86.88 119 GLU A CA 1
ATOM 1009 C C . GLU A 1 119 ? -3.228 -10.513 5.016 1.00 86.88 119 GLU A C 1
ATOM 1011 O O . GLU A 1 119 ? -3.089 -11.552 4.367 1.00 86.88 119 GLU A O 1
ATOM 1016 N N . ASN A 1 120 ? -4.321 -9.755 4.863 1.00 89.50 120 ASN A N 1
ATOM 1017 C CA . ASN A 1 120 ? -5.360 -10.099 3.896 1.00 89.50 120 ASN A CA 1
ATOM 1018 C C . ASN A 1 120 ? -4.989 -9.579 2.509 1.00 89.50 120 ASN A C 1
ATOM 1020 O O . ASN A 1 120 ? -4.556 -8.435 2.348 1.00 89.50 120 ASN A O 1
ATOM 1024 N N . ILE A 1 121 ? -5.222 -10.417 1.500 1.00 92.56 121 ILE A N 1
ATOM 1025 C CA . ILE A 1 121 ? -4.995 -10.089 0.095 1.00 92.56 121 ILE A CA 1
ATOM 1026 C C . ILE A 1 121 ? -6.329 -9.723 -0.555 1.00 92.56 121 ILE A C 1
ATOM 1028 O O . ILE A 1 121 ? -7.299 -10.480 -0.484 1.00 92.56 121 ILE A O 1
ATOM 1032 N N . HIS A 1 122 ? -6.359 -8.575 -1.222 1.00 94.00 122 HIS A N 1
ATOM 1033 C CA . HIS A 1 122 ? -7.541 -8.004 -1.854 1.00 94.00 122 HIS A CA 1
ATOM 1034 C C . HIS A 1 122 ? -7.303 -7.767 -3.341 1.00 94.00 122 HIS A C 1
ATOM 1036 O O . HIS A 1 122 ? -6.256 -7.257 -3.748 1.00 94.00 122 HIS A O 1
ATOM 1042 N N . GLU A 1 123 ? -8.315 -8.069 -4.149 1.00 95.94 123 GLU A N 1
ATOM 1043 C CA . GLU A 1 123 ? -8.397 -7.549 -5.514 1.00 95.94 123 GLU A CA 1
ATOM 1044 C C . GLU A 1 123 ? -8.485 -6.011 -5.483 1.00 95.94 123 GLU A C 1
ATOM 1046 O O . GLU A 1 123 ? -9.098 -5.455 -4.559 1.00 95.94 123 GLU A O 1
ATOM 1051 N N . PRO A 1 124 ? -7.929 -5.298 -6.481 1.00 96.44 124 PRO A N 1
ATOM 1052 C CA . PRO A 1 124 ? -7.928 -3.838 -6.535 1.00 96.44 124 PRO A CA 1
ATOM 1053 C C . PRO A 1 124 ? -9.301 -3.261 -6.942 1.00 96.44 124 PRO A C 1
ATOM 1055 O O . PRO A 1 124 ? -9.441 -2.499 -7.904 1.00 96.44 124 PRO A O 1
ATOM 1058 N N . GLU A 1 125 ? -10.330 -3.585 -6.162 1.00 96.75 125 GLU A N 1
ATOM 1059 C CA . GLU A 1 125 ? -11.707 -3.134 -6.334 1.00 96.75 125 GLU A CA 1
ATOM 1060 C C . GLU A 1 125 ? -12.187 -2.292 -5.154 1.00 96.75 125 GLU A C 1
ATOM 1062 O O . GLU A 1 125 ? -11.968 -2.611 -3.983 1.00 96.75 125 GLU A O 1
ATOM 1067 N N . TYR A 1 126 ? -12.908 -1.213 -5.468 1.00 95.00 126 TYR A N 1
ATOM 1068 C CA . TYR A 1 126 ? -13.287 -0.211 -4.472 1.00 95.00 126 TYR A CA 1
ATOM 1069 C C . TYR A 1 126 ? -14.162 -0.781 -3.360 1.00 95.00 126 TYR A C 1
ATOM 1071 O O . TYR A 1 126 ? -13.918 -0.500 -2.191 1.00 95.00 126 TYR A O 1
ATOM 1079 N N . GLU A 1 127 ? -15.160 -1.600 -3.694 1.00 95.25 127 GLU A N 1
ATOM 1080 C CA . GLU A 1 127 ? -16.060 -2.161 -2.681 1.00 95.25 127 GLU A CA 1
ATOM 1081 C C . GLU A 1 127 ? -15.358 -3.176 -1.764 1.00 95.25 127 GLU A C 1
ATOM 1083 O O . GLU A 1 127 ? -15.705 -3.266 -0.585 1.00 95.25 127 GLU A O 1
ATOM 1088 N N . ILE A 1 128 ? -14.323 -3.869 -2.257 1.00 93.94 128 ILE A N 1
ATOM 1089 C CA . ILE A 1 128 ? -13.501 -4.781 -1.448 1.00 93.94 128 ILE A CA 1
ATOM 1090 C C . ILE A 1 128 ? -12.642 -3.970 -0.476 1.00 93.94 128 ILE A C 1
ATOM 1092 O O . ILE A 1 128 ? -12.745 -4.148 0.740 1.00 93.94 128 ILE A O 1
ATOM 1096 N N . LEU A 1 129 ? -11.872 -3.005 -0.987 1.00 93.62 129 LEU A N 1
ATOM 1097 C CA . LEU A 1 129 ? -10.984 -2.197 -0.152 1.00 93.62 129 LEU A CA 1
ATOM 1098 C C . LEU A 1 129 ? -11.761 -1.322 0.842 1.00 93.62 129 LEU A C 1
ATOM 1100 O O . LEU A 1 129 ? -11.360 -1.173 1.991 1.00 93.62 129 LEU A O 1
ATOM 1104 N N . LYS A 1 130 ? -12.923 -0.792 0.454 1.00 93.56 130 LYS A N 1
ATOM 1105 C CA . LYS A 1 130 ? -13.828 -0.056 1.350 1.00 93.56 130 LYS A CA 1
ATOM 1106 C C . LYS A 1 130 ? -14.301 -0.914 2.520 1.00 93.56 130 LYS A C 1
ATOM 1108 O O . LYS A 1 130 ? -14.416 -0.397 3.630 1.00 93.56 130 LYS A O 1
ATOM 1113 N N . LYS A 1 131 ? -14.583 -2.201 2.295 1.00 93.81 131 LYS A N 1
ATOM 1114 C CA . LYS A 1 131 ? -14.932 -3.133 3.374 1.00 93.81 131 LYS A CA 1
ATOM 1115 C C . LYS A 1 131 ? -13.736 -3.372 4.297 1.00 93.81 131 LYS A C 1
ATOM 1117 O O . LYS A 1 131 ? -13.912 -3.315 5.510 1.00 93.81 131 LYS A O 1
ATOM 1122 N N . ALA A 1 132 ? -12.541 -3.572 3.739 1.00 93.06 132 ALA A N 1
ATOM 1123 C CA . ALA A 1 132 ? -11.311 -3.730 4.517 1.00 93.06 132 ALA A CA 1
ATOM 1124 C C . ALA A 1 132 ? -11.021 -2.490 5.383 1.00 93.06 132 ALA A C 1
ATOM 1126 O O . ALA A 1 132 ? -10.856 -2.611 6.593 1.00 93.06 132 ALA A O 1
ATOM 1127 N N . ILE A 1 133 ? -11.092 -1.288 4.796 1.00 92.81 133 ILE A N 1
ATOM 1128 C CA . ILE A 1 133 ? -10.939 -0.010 5.505 1.00 92.81 133 ILE A CA 1
ATOM 1129 C C . ILE A 1 133 ? -11.953 0.106 6.641 1.00 92.81 133 ILE A C 1
ATOM 1131 O O . ILE A 1 133 ? -11.574 0.423 7.757 1.00 92.81 133 ILE A O 1
ATOM 1135 N N . LYS A 1 134 ? -13.238 -0.179 6.399 1.00 92.38 134 LYS A N 1
ATOM 1136 C CA . LYS A 1 134 ? -14.267 -0.082 7.449 1.00 92.38 134 LYS A CA 1
ATOM 1137 C C . LYS A 1 134 ? -14.038 -1.029 8.629 1.00 92.38 134 LYS A C 1
ATOM 1139 O O . LYS A 1 134 ? -14.542 -0.767 9.717 1.00 92.38 134 LYS A O 1
ATOM 1144 N N . ASN A 1 135 ? -13.301 -2.113 8.410 1.00 91.31 135 ASN A N 1
ATOM 1145 C CA . ASN A 1 135 ? -12.979 -3.093 9.437 1.00 91.31 135 ASN A CA 1
ATOM 1146 C C . ASN A 1 135 ? -11.656 -2.797 10.165 1.00 91.31 135 ASN A C 1
ATOM 1148 O O . ASN A 1 135 ? -11.396 -3.446 11.181 1.00 91.31 135 ASN A O 1
ATOM 1152 N N . SER A 1 136 ? -10.849 -1.842 9.687 1.00 92.12 136 SER A N 1
ATOM 1153 C CA . SER A 1 136 ? -9.546 -1.513 10.275 1.00 92.12 136 SER A CA 1
ATOM 1154 C C . SER A 1 136 ? -9.671 -0.761 11.596 1.00 92.12 136 SER A C 1
ATOM 1156 O O . SER A 1 136 ? -10.659 -0.060 11.853 1.00 92.12 136 SER A O 1
ATOM 1158 N N . ASN A 1 137 ? -8.641 -0.863 12.432 1.00 93.88 137 ASN A N 1
ATOM 1159 C CA . ASN A 1 137 ? -8.583 -0.117 13.685 1.00 93.88 137 ASN A CA 1
ATOM 1160 C C . ASN A 1 137 ? -8.537 1.388 13.438 1.00 93.88 137 ASN A C 1
ATOM 1162 O O . ASN A 1 137 ? -9.221 2.136 14.133 1.00 93.88 137 ASN A O 1
ATOM 1166 N N . ALA A 1 138 ? -7.818 1.829 12.402 1.00 92.69 138 ALA A N 1
ATOM 1167 C CA . ALA A 1 138 ? -7.761 3.237 12.018 1.00 92.69 138 ALA A CA 1
ATOM 1168 C C . ALA A 1 138 ? -9.160 3.822 11.747 1.00 92.69 138 ALA A C 1
ATOM 1170 O O . ALA A 1 138 ? -9.477 4.918 12.213 1.00 92.69 138 ALA A O 1
ATOM 1171 N N . TYR A 1 139 ? -10.030 3.088 11.041 1.00 93.94 139 TYR A N 1
ATOM 1172 C CA . TYR A 1 139 ? -11.395 3.549 10.789 1.00 93.94 139 TYR A CA 1
ATOM 1173 C C . TYR A 1 139 ? -12.239 3.567 12.064 1.00 93.94 139 TYR A C 1
ATOM 1175 O O . TYR A 1 139 ? -12.903 4.568 12.336 1.00 93.94 139 TYR A O 1
ATOM 1183 N N . LYS A 1 140 ? -12.186 2.500 12.874 1.00 94.12 140 LYS A N 1
ATOM 1184 C CA . LYS A 1 140 ? -12.908 2.423 14.157 1.00 94.12 140 LYS A CA 1
ATOM 1185 C C . LYS A 1 140 ? -12.521 3.573 15.091 1.00 94.12 140 LYS A C 1
ATOM 1187 O O . LYS A 1 140 ? -13.404 4.228 15.640 1.00 94.12 140 LYS A O 1
ATOM 1192 N N . TYR A 1 141 ? -11.223 3.863 15.197 1.00 94.75 141 TYR A N 1
ATOM 1193 C CA . TYR A 1 141 ? -10.695 4.975 15.982 1.00 94.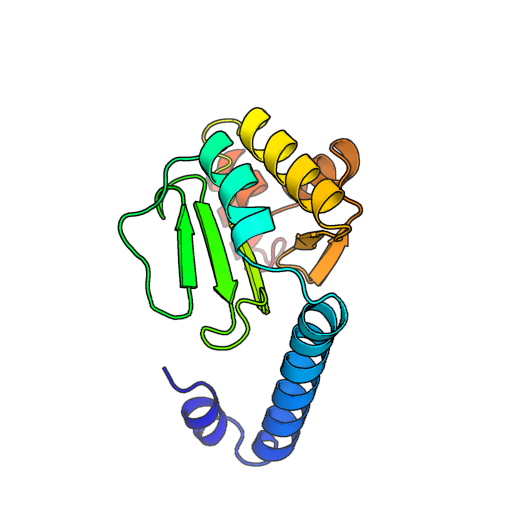75 141 TYR A CA 1
ATOM 1194 C C . TYR A 1 141 ? -11.264 6.317 15.517 1.00 94.75 141 TYR A C 1
ATOM 1196 O O . TYR A 1 141 ? -11.764 7.085 16.329 1.00 94.75 141 TYR A O 1
ATOM 1204 N N . ILE A 1 142 ? -11.258 6.591 14.209 1.00 94.25 142 ILE A N 1
ATOM 1205 C CA . ILE A 1 142 ? -11.775 7.859 13.672 1.00 94.25 142 ILE A CA 1
ATOM 1206 C C . ILE A 1 142 ? -13.292 7.994 13.865 1.00 94.25 142 ILE A C 1
ATOM 1208 O O . ILE A 1 142 ? -13.779 9.107 14.048 1.00 94.25 142 ILE A O 1
ATOM 1212 N N . GLN A 1 143 ? -14.049 6.892 13.829 1.00 94.88 143 GLN A N 1
ATOM 1213 C CA . GLN A 1 143 ? -15.499 6.932 14.045 1.00 94.88 143 GLN A CA 1
ATOM 1214 C C . GLN A 1 143 ? -15.869 7.225 15.503 1.00 94.88 143 GLN A C 1
ATOM 1216 O O . GLN A 1 143 ? -16.792 8.000 15.751 1.00 94.88 143 GLN A O 1
ATOM 1221 N N . ASN A 1 144 ? -15.182 6.605 16.465 1.00 96.12 144 ASN A N 1
ATOM 1222 C CA . ASN A 1 144 ? -15.422 6.841 17.886 1.00 96.12 144 ASN A CA 1
ATOM 1223 C C . ASN A 1 144 ? -14.163 6.515 18.715 1.00 96.12 144 ASN A C 1
ATOM 1225 O O . ASN A 1 144 ? -14.013 5.376 19.166 1.00 96.12 144 ASN A O 1
ATOM 1229 N N . PRO A 1 145 ? -13.279 7.502 18.962 1.00 96.06 145 PRO A N 1
ATOM 1230 C CA . PRO A 1 145 ? -12.035 7.274 19.696 1.00 96.06 145 PRO A CA 1
ATOM 1231 C C . PRO A 1 145 ? -12.263 6.735 21.111 1.00 96.06 145 PRO A C 1
ATOM 1233 O O . PRO A 1 145 ? -11.520 5.877 21.574 1.00 96.06 145 PRO A O 1
ATOM 1236 N N . TYR A 1 146 ? -13.307 7.214 21.796 1.00 97.44 146 TYR A N 1
ATOM 1237 C CA . TYR A 1 146 ? -13.619 6.783 23.158 1.00 97.44 146 TYR A CA 1
ATOM 1238 C C . TYR A 1 146 ? -14.021 5.307 23.196 1.00 97.44 146 TYR A C 1
ATOM 1240 O O . TYR A 1 146 ? -13.459 4.538 23.974 1.00 97.44 146 TYR A O 1
ATOM 1248 N N . GLN A 1 147 ? -14.933 4.894 22.310 1.00 97.19 147 GLN A N 1
ATOM 1249 C CA . GLN A 1 147 ? -15.323 3.487 22.210 1.00 97.19 147 GLN A CA 1
ATOM 1250 C C . GLN A 1 147 ? -14.150 2.609 21.772 1.00 97.19 147 GLN A C 1
ATOM 1252 O O . GLN A 1 147 ? -13.988 1.520 22.304 1.00 97.19 147 GLN A O 1
ATOM 1257 N N . PHE A 1 148 ? -13.303 3.092 20.859 1.00 96.75 148 PHE A N 1
ATOM 1258 C CA . PHE A 1 148 ? -12.110 2.363 20.439 1.00 96.75 148 PHE A CA 1
ATOM 1259 C C . PHE A 1 148 ? -11.194 2.026 21.623 1.00 96.75 148 PHE A C 1
ATOM 1261 O O . PHE A 1 148 ? -10.753 0.886 21.738 1.00 96.75 148 PHE A O 1
ATOM 1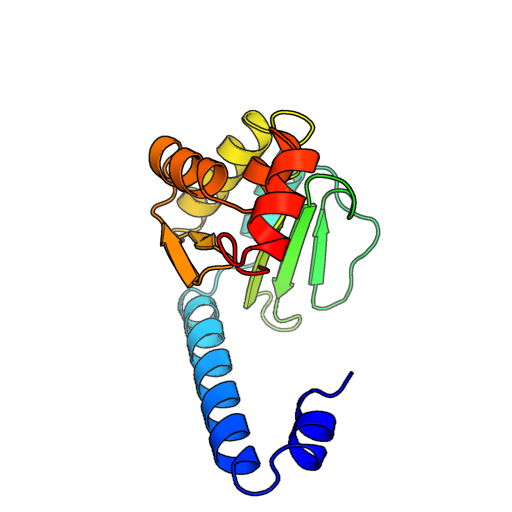268 N N . PHE A 1 149 ? -10.937 2.983 22.523 1.00 96.44 149 PHE A N 1
ATOM 1269 C CA . PHE A 1 149 ? -10.123 2.722 23.714 1.00 96.44 149 PHE A CA 1
ATOM 1270 C C . PHE A 1 149 ? -10.808 1.772 24.702 1.00 96.44 149 PHE A C 1
ATOM 1272 O O . PHE A 1 149 ? -10.138 0.888 25.224 1.00 96.44 149 PHE A O 1
ATOM 1279 N N . ILE A 1 150 ? -12.128 1.881 24.900 1.00 97.19 150 ILE A N 1
ATOM 1280 C CA . ILE A 1 150 ? -12.884 0.907 25.707 1.00 97.19 150 ILE A CA 1
ATOM 1281 C C . ILE A 1 150 ? -12.748 -0.501 25.118 1.00 97.19 150 ILE A C 1
ATOM 1283 O O . ILE A 1 150 ? -12.494 -1.461 25.844 1.00 97.19 150 ILE A O 1
ATOM 1287 N N . ASP A 1 151 ? -12.931 -0.645 23.809 1.00 96.19 151 ASP A N 1
ATOM 1288 C CA . ASP A 1 151 ? -12.861 -1.938 23.132 1.00 96.19 151 ASP A CA 1
ATOM 1289 C C . ASP A 1 151 ? -11.443 -2.524 23.199 1.00 96.19 151 ASP A C 1
ATOM 1291 O O . ASP A 1 151 ? -11.287 -3.727 23.405 1.00 96.19 151 ASP A O 1
ATOM 1295 N N . LEU A 1 152 ? -10.413 -1.680 23.085 1.00 94.75 152 LEU A N 1
ATOM 1296 C CA . LEU A 1 152 ? -9.010 -2.066 23.241 1.00 94.75 152 LEU A CA 1
ATOM 1297 C C . LEU A 1 152 ? -8.701 -2.537 24.673 1.00 94.75 152 LEU A C 1
ATOM 1299 O O . LEU A 1 152 ? -8.114 -3.601 24.850 1.00 94.75 152 LEU A O 1
ATOM 1303 N N . GLU A 1 153 ? -9.130 -1.792 25.698 1.00 95.56 153 GLU A N 1
ATOM 1304 C CA . GLU A 1 153 ? -8.943 -2.160 27.113 1.00 95.56 153 GLU A CA 1
ATOM 1305 C C . GLU A 1 153 ? -9.638 -3.481 27.471 1.00 95.56 153 GLU A C 1
ATOM 1307 O O . GLU A 1 153 ? -9.129 -4.257 28.279 1.00 95.56 153 GLU A O 1
ATOM 1312 N N . ASN A 1 154 ? -10.779 -3.762 26.837 1.00 96.31 154 ASN A N 1
ATOM 1313 C CA . ASN A 1 154 ? -11.542 -4.992 27.040 1.00 96.31 154 ASN A CA 1
ATOM 1314 C C . ASN A 1 154 ? -11.100 -6.159 26.135 1.00 96.31 154 ASN A C 1
ATOM 1316 O O . ASN A 1 154 ? -11.710 -7.227 26.192 1.00 96.31 154 ASN A O 1
ATOM 1320 N N . GLY A 1 155 ? -10.076 -5.979 25.292 1.00 93.50 155 GLY A N 1
ATOM 1321 C CA . GLY A 1 155 ? -9.584 -7.021 24.381 1.00 93.50 155 GLY A CA 1
ATOM 1322 C C . GLY A 1 155 ? -10.554 -7.386 23.250 1.00 93.50 155 GLY A C 1
ATOM 1323 O O . GLY A 1 155 ? -10.490 -8.487 22.711 1.00 93.50 155 GLY A O 1
ATOM 1324 N N . LEU A 1 156 ? -11.477 -6.487 22.897 1.00 92.25 156 LEU A N 1
ATOM 1325 C CA . LEU A 1 156 ? -12.391 -6.638 21.756 1.00 92.25 156 LEU A CA 1
ATOM 1326 C C . LEU A 1 156 ? -11.742 -6.206 20.431 1.00 92.25 156 LEU A C 1
ATOM 1328 O O . LEU A 1 156 ? -12.239 -6.535 19.351 1.00 92.25 156 LEU A O 1
ATOM 1332 N N . ILE A 1 157 ? -10.643 -5.452 20.512 1.00 90.25 157 ILE A N 1
ATOM 1333 C CA . ILE A 1 157 ? -9.811 -5.033 19.388 1.00 90.25 157 ILE A CA 1
ATOM 1334 C C . ILE A 1 157 ? -8.355 -5.370 19.712 1.00 90.25 157 ILE A C 1
ATOM 1336 O O . ILE A 1 157 ? -7.836 -4.932 20.735 1.00 90.25 157 ILE A O 1
ATOM 1340 N N . ASP A 1 158 ? -7.690 -6.091 18.812 1.00 86.06 158 ASP A N 1
ATOM 1341 C CA . ASP A 1 158 ? -6.242 -6.303 18.874 1.00 86.06 158 ASP A CA 1
ATOM 1342 C C . ASP A 1 158 ? -5.494 -5.085 18.314 1.00 86.06 158 ASP A C 1
ATOM 1344 O O . ASP A 1 158 ? -5.955 -4.520 17.314 1.00 86.06 158 ASP A O 1
ATOM 1348 N N . PRO A 1 159 ? -4.348 -4.682 18.893 1.00 78.31 159 PRO A N 1
ATOM 1349 C CA . PRO A 1 159 ? -3.472 -3.690 18.278 1.00 78.31 159 PRO A CA 1
ATOM 1350 C C . PRO A 1 159 ? -2.995 -4.169 16.896 1.00 78.31 159 PRO A C 1
ATOM 1352 O O . PRO A 1 159 ? -2.689 -5.345 16.708 1.00 78.31 159 PRO A O 1
ATOM 1355 N N . GLU A 1 160 ? -2.987 -3.240 15.937 1.00 71.69 160 GLU A N 1
ATOM 1356 C CA . GLU A 1 160 ? -2.569 -3.438 14.537 1.00 71.69 160 GLU A CA 1
ATOM 1357 C C . GLU A 1 160 ? -1.090 -3.086 14.341 1.00 71.69 160 GLU A C 1
ATOM 1359 O O . GLU A 1 160 ? -0.633 -2.113 14.989 1.00 71.69 160 GLU A O 1
#

Foldseek 3Di:
DPPLVVCCVVCVPCSVVVVVVVVVVLCVLQVVQVVLLDAVVLLCVLVVVQFPWDPDDDLFKTKGDDPQAWIWIWGHDNPSRTTRDIDTDHDPLVPPLSSLLSVLVSCVSSVHWDADPVRDTHRSDDVGVVVVCCPDLNNVCSVPVVVSVVCVVVVVDDDD

Secondary structure (DSSP, 8-state):
--HHHHHHHH-TTTHHHHHHHHHHHHHHHHHHHHHHT-BHHHHHHHHTTTSPBPS---SSEEEEE-TTSSEEEEEE-TTT-BEEEEEEE--GGG--HHHHHHHHHHHHHTT--EE-TTS-EE-S-HHHHHHHHHHSHHHHHHH-HHHHHHHHHTTSS---

Sequence (160 aa):
MDIISDLRKIDPKNVELIEEKIKIIIALFSSYWRKKGIKIDFAKDFIDRIIERDPYFGNDFCSWGKRDENFIWINFDEKINDISRIEIFIDLRYHPKLFVMSVLQLAKHLDCMILDIRENIHEPEYEILKKAIKNSNAYKYIQNPYQFFIDLENGLIDPE

pLDDT: mean 88.18, std 9.22, range [45.88, 97.44]

Radius of gyration: 18.05 Å; chains: 1; bounding box: 37×37×42 Å